Protein AF-A0A7C2NJ22-F1 (afdb_monomer_lite)

Structure (mmCIF, N/CA/C/O backbone):
data_AF-A0A7C2NJ22-F1
#
_entry.id   AF-A0A7C2NJ22-F1
#
loop_
_atom_site.group_PDB
_atom_site.id
_atom_site.type_symbol
_atom_site.label_atom_id
_atom_site.label_alt_id
_atom_site.label_comp_id
_atom_site.label_asym_id
_atom_site.label_entity_id
_atom_site.label_seq_id
_atom_site.pdbx_PDB_ins_code
_atom_site.Cartn_x
_atom_site.Cartn_y
_atom_site.Cartn_z
_atom_site.occupancy
_atom_site.B_iso_or_equiv
_atom_site.auth_seq_id
_atom_site.auth_comp_id
_atom_site.auth_asym_id
_atom_site.auth_atom_id
_atom_site.pdbx_PDB_model_num
ATOM 1 N N . MET A 1 1 ? -11.932 -1.926 10.921 1.00 77.44 1 MET A N 1
ATOM 2 C CA . MET A 1 1 ? -11.285 -3.036 10.192 1.00 77.44 1 MET A CA 1
ATOM 3 C C . MET A 1 1 ? -10.218 -2.452 9.288 1.00 77.44 1 MET A C 1
ATOM 5 O O . MET A 1 1 ? -10.552 -1.522 8.557 1.00 77.44 1 MET A O 1
ATOM 9 N N . PRO A 1 2 ? -8.964 -2.903 9.392 1.00 86.56 2 PRO A N 1
ATOM 10 C CA . PRO A 1 2 ? -7.895 -2.434 8.525 1.00 86.56 2 PRO A CA 1
ATOM 11 C C . PRO A 1 2 ? -8.019 -3.031 7.112 1.00 86.56 2 PRO A C 1
ATOM 13 O O . PRO A 1 2 ? -8.529 -4.140 6.926 1.00 86.56 2 PRO A O 1
ATOM 16 N N . TRP A 1 3 ? -7.612 -2.250 6.118 1.00 92.31 3 TRP A N 1
ATOM 17 C CA . TRP A 1 3 ? -7.641 -2.615 4.706 1.00 92.31 3 TRP A CA 1
ATOM 18 C C . TRP A 1 3 ? -6.244 -3.032 4.261 1.00 92.31 3 TRP A C 1
ATOM 20 O O . TRP A 1 3 ? -5.266 -2.404 4.655 1.00 92.31 3 TRP A O 1
ATOM 30 N N . VAL A 1 4 ? -6.162 -4.061 3.429 1.00 93.19 4 VAL A N 1
ATOM 31 C CA . VAL A 1 4 ? -4.948 -4.438 2.704 1.00 93.19 4 VAL A CA 1
ATOM 32 C C . VAL A 1 4 ? -5.192 -4.151 1.238 1.00 93.19 4 VAL A C 1
ATOM 34 O O . VAL A 1 4 ? -6.218 -4.555 0.693 1.00 93.19 4 VAL A O 1
ATOM 37 N N . VAL A 1 5 ? -4.271 -3.428 0.618 1.00 92.06 5 VAL A N 1
ATOM 38 C CA . VAL A 1 5 ? -4.360 -3.033 -0.784 1.00 92.06 5 VAL A CA 1
ATOM 39 C C . VAL A 1 5 ? -3.131 -3.555 -1.502 1.00 92.06 5 VAL A C 1
ATOM 41 O O . VAL A 1 5 ? -2.005 -3.258 -1.097 1.00 92.06 5 VAL A O 1
ATOM 44 N N . ASP A 1 6 ? -3.352 -4.288 -2.585 1.00 91.88 6 ASP A N 1
ATOM 45 C CA . ASP A 1 6 ? -2.300 -4.553 -3.554 1.00 91.88 6 ASP A CA 1
ATOM 46 C C . ASP A 1 6 ? -2.190 -3.372 -4.522 1.00 91.88 6 ASP A C 1
ATOM 48 O O . ASP A 1 6 ? -3.033 -3.140 -5.393 1.00 91.88 6 ASP A O 1
ATOM 52 N N . GLY A 1 7 ? -1.135 -2.588 -4.343 1.00 87.62 7 GLY A N 1
ATOM 53 C CA . GLY A 1 7 ? -0.881 -1.399 -5.130 1.00 87.62 7 GLY A CA 1
ATOM 54 C C . GLY A 1 7 ? -0.502 -1.689 -6.579 1.00 87.62 7 GLY A C 1
ATOM 55 O O . GLY A 1 7 ? -0.702 -0.812 -7.419 1.00 87.62 7 GLY A O 1
ATOM 56 N N . ASN A 1 8 ? 0.003 -2.881 -6.906 1.00 83.88 8 ASN A N 1
ATOM 57 C CA . ASN A 1 8 ? 0.320 -3.235 -8.291 1.00 83.88 8 ASN A CA 1
ATOM 58 C C . ASN A 1 8 ? -0.959 -3.529 -9.074 1.00 83.88 8 ASN A C 1
ATOM 60 O O . ASN A 1 8 ? -1.130 -3.020 -10.182 1.00 83.88 8 ASN A O 1
ATOM 64 N N . ASN A 1 9 ? -1.890 -4.257 -8.457 1.00 80.94 9 ASN A N 1
ATOM 65 C CA . ASN A 1 9 ? -3.170 -4.615 -9.059 1.00 80.94 9 ASN A CA 1
ATOM 66 C C . ASN A 1 9 ? -4.102 -3.408 -9.248 1.00 80.94 9 ASN A C 1
ATOM 68 O O . ASN A 1 9 ? -4.730 -3.253 -10.297 1.00 80.94 9 ASN A O 1
ATOM 72 N N . VAL A 1 10 ? -4.133 -2.479 -8.287 1.00 75.75 10 VAL A N 1
ATOM 73 C CA . VAL A 1 10 ? -4.942 -1.249 -8.398 1.00 75.75 10 VAL A CA 1
ATOM 74 C C . VAL A 1 10 ? -4.386 -0.272 -9.451 1.00 75.75 10 VAL A C 1
ATOM 76 O O . VAL A 1 10 ? -5.141 0.516 -10.016 1.00 75.75 10 VAL A O 1
ATOM 79 N N . ALA A 1 11 ? -3.080 -0.317 -9.739 1.00 64.88 11 ALA A N 1
ATOM 80 C CA . ALA A 1 11 ? -2.395 0.639 -10.618 1.00 64.88 11 ALA A CA 1
ATOM 81 C C . ALA A 1 11 ? -2.111 0.136 -12.043 1.00 64.88 11 ALA A C 1
ATOM 83 O O . ALA A 1 11 ? -1.454 0.853 -12.802 1.00 64.88 11 ALA A O 1
ATOM 84 N N . GLY A 1 12 ? -2.463 -1.110 -12.380 1.00 66.00 12 GLY A N 1
ATOM 85 C CA . GLY A 1 12 ? -1.945 -1.763 -13.591 1.00 66.00 12 GLY A CA 1
ATOM 86 C C . GLY A 1 12 ? -0.407 -1.840 -13.616 1.00 66.00 12 GLY A C 1
ATOM 87 O O . GLY A 1 12 ? 0.211 -1.705 -14.669 1.00 66.00 12 GLY A O 1
ATOM 88 N N . GLY A 1 13 ? 0.227 -1.958 -12.444 1.00 62.69 13 GLY A N 1
ATOM 89 C CA . GLY A 1 13 ? 1.668 -2.169 -12.256 1.00 62.69 13 GLY A CA 1
ATOM 90 C C . GLY A 1 13 ? 2.593 -0.954 -12.438 1.00 62.69 13 GLY A C 1
ATOM 91 O O . GLY A 1 13 ? 3.698 -0.959 -11.896 1.00 62.69 13 GLY A O 1
ATOM 92 N N . THR A 1 14 ? 2.180 0.106 -13.142 1.00 66.62 14 THR A N 1
ATOM 93 C CA . THR A 1 14 ? 3.101 1.193 -13.557 1.00 66.62 14 THR A CA 1
ATOM 94 C C . THR A 1 14 ? 2.943 2.514 -12.796 1.00 66.62 14 THR A C 1
ATOM 96 O O . THR A 1 14 ? 3.849 3.345 -12.820 1.00 66.62 14 THR A O 1
ATOM 99 N N . ALA A 1 15 ? 1.848 2.713 -12.057 1.00 82.50 15 ALA A N 1
ATOM 100 C CA . ALA A 1 15 ? 1.510 4.007 -11.452 1.00 82.50 15 ALA A CA 1
ATOM 101 C C . ALA A 1 15 ? 1.598 4.032 -9.910 1.00 82.50 15 ALA A C 1
ATOM 103 O O . ALA A 1 15 ? 0.730 4.591 -9.240 1.00 82.50 15 ALA A O 1
ATOM 104 N N . ARG A 1 16 ? 2.658 3.452 -9.324 1.00 88.44 16 ARG A N 1
ATOM 105 C CA . ARG A 1 16 ? 2.803 3.278 -7.858 1.00 88.44 16 ARG A CA 1
ATOM 106 C C . ARG A 1 16 ? 2.604 4.563 -7.055 1.00 88.44 16 ARG A C 1
ATOM 108 O O . ARG A 1 16 ? 1.862 4.575 -6.080 1.00 88.44 16 ARG A O 1
ATOM 115 N N . GLU A 1 17 ? 3.213 5.664 -7.486 1.00 88.94 17 GLU A N 1
ATOM 116 C CA . GLU A 1 17 ? 3.100 6.947 -6.782 1.00 88.94 17 GLU A CA 1
ATOM 117 C C . GLU A 1 17 ? 1.687 7.547 -6.882 1.00 88.94 17 GLU A C 1
ATOM 119 O O . GLU A 1 17 ? 1.178 8.106 -5.910 1.00 88.94 17 GLU A O 1
ATOM 124 N N . ALA A 1 18 ? 1.010 7.390 -8.024 1.00 89.00 18 ALA A N 1
ATOM 125 C CA . ALA A 1 18 ? -0.380 7.821 -8.162 1.00 89.00 18 ALA A CA 1
ATOM 126 C C . ALA A 1 18 ? -1.301 7.010 -7.237 1.00 89.00 18 ALA A C 1
ATOM 128 O O . ALA A 1 18 ? -2.120 7.589 -6.522 1.00 89.00 18 ALA A O 1
ATOM 129 N N . THR A 1 19 ? -1.105 5.691 -7.172 1.00 90.44 19 THR A N 1
ATOM 130 C CA . THR A 1 19 ? -1.838 4.803 -6.259 1.00 90.44 19 THR A CA 1
ATOM 131 C C . THR A 1 19 ? -1.565 5.139 -4.801 1.00 90.44 19 THR A C 1
ATOM 133 O O . THR A 1 19 ? -2.506 5.259 -4.021 1.00 90.44 19 THR A O 1
ATOM 136 N N . ARG A 1 20 ? -0.304 5.390 -4.431 1.00 92.12 20 ARG A N 1
ATOM 137 C CA . ARG A 1 20 ? 0.077 5.839 -3.085 1.00 92.12 20 ARG A CA 1
ATOM 138 C C . ARG A 1 20 ? -0.683 7.104 -2.689 1.00 92.12 20 ARG A C 1
ATOM 140 O O . ARG A 1 20 ? -1.306 7.130 -1.630 1.00 92.12 20 ARG A O 1
ATOM 147 N N . ARG A 1 21 ? -0.710 8.129 -3.548 1.00 92.62 21 ARG A N 1
ATOM 148 C CA . ARG A 1 21 ? -1.464 9.371 -3.289 1.00 92.62 21 ARG A CA 1
ATOM 149 C C . ARG A 1 21 ? -2.966 9.134 -3.173 1.00 92.62 21 ARG A C 1
ATOM 151 O O . ARG A 1 21 ? -3.591 9.679 -2.266 1.00 92.62 21 ARG A O 1
ATOM 158 N N . ALA A 1 22 ? -3.540 8.325 -4.062 1.00 91.44 22 ALA A N 1
ATOM 159 C CA . ALA A 1 22 ? -4.965 8.012 -4.041 1.00 91.44 22 ALA A CA 1
ATOM 160 C C . ALA A 1 22 ? -5.365 7.282 -2.749 1.00 91.44 22 ALA A C 1
ATOM 162 O O . ALA A 1 22 ? -6.346 7.658 -2.108 1.00 91.44 22 ALA A O 1
ATOM 163 N N . VAL A 1 23 ? -4.571 6.296 -2.322 1.00 92.88 23 VAL A N 1
ATOM 164 C CA . VAL A 1 23 ? -4.790 5.553 -1.074 1.00 92.88 23 VAL A CA 1
ATOM 165 C C . VAL A 1 23 ? -4.642 6.460 0.145 1.00 92.88 23 VAL A C 1
ATOM 167 O O . VAL A 1 23 ?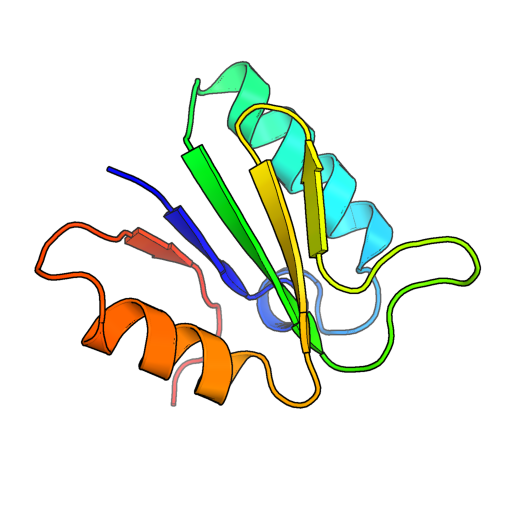 -5.479 6.394 1.041 1.00 92.88 23 VAL A O 1
ATOM 170 N N . LEU A 1 24 ? -3.643 7.349 0.173 1.00 94.38 24 LEU A N 1
ATOM 171 C CA . LEU A 1 24 ? -3.486 8.335 1.249 1.00 94.38 24 LEU A CA 1
ATOM 172 C C . LEU A 1 24 ? -4.703 9.262 1.355 1.00 94.38 24 LEU A C 1
ATOM 174 O O . LEU 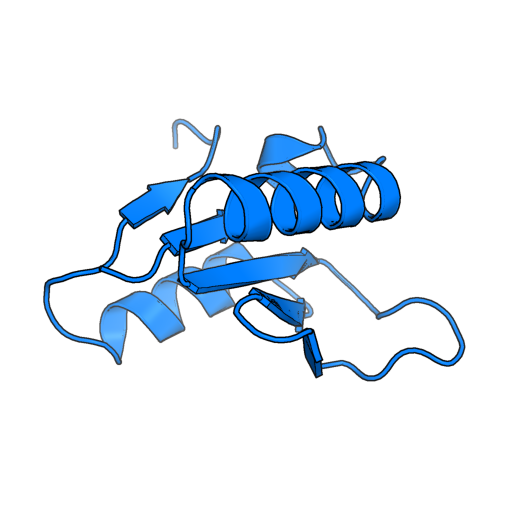A 1 24 ? -5.245 9.449 2.445 1.00 94.38 24 LEU A O 1
ATOM 178 N N . ALA A 1 25 ? -5.163 9.807 0.226 1.00 93.25 25 ALA A N 1
ATOM 179 C CA . ALA A 1 25 ? -6.333 10.678 0.186 1.00 93.25 25 ALA A CA 1
ATOM 180 C C . ALA A 1 25 ? -7.604 9.945 0.646 1.00 93.25 25 ALA A C 1
ATOM 182 O O . ALA A 1 25 ? -8.373 10.482 1.447 1.00 93.25 25 ALA A O 1
ATOM 183 N N . LEU A 1 26 ? -7.799 8.705 0.185 1.00 91.31 26 LEU A N 1
ATOM 184 C CA . LEU A 1 26 ? -8.933 7.866 0.568 1.00 91.31 26 LEU A CA 1
ATOM 185 C C . LEU A 1 26 ? -8.900 7.522 2.061 1.00 91.31 26 LEU A C 1
ATOM 187 O O . LEU A 1 26 ? -9.902 7.698 2.752 1.00 91.31 26 LEU A O 1
ATOM 191 N N . ALA A 1 27 ? -7.751 7.079 2.576 1.00 93.94 27 ALA A N 1
ATOM 192 C CA . ALA A 1 27 ? -7.582 6.722 3.980 1.00 93.94 27 ALA A CA 1
ATOM 193 C C . ALA A 1 27 ? -7.847 7.913 4.905 1.00 93.94 27 ALA A C 1
ATOM 195 O O . ALA A 1 27 ? -8.506 7.759 5.933 1.00 93.94 27 ALA A O 1
ATOM 196 N N . HIS A 1 28 ? -7.394 9.105 4.514 1.00 93.38 28 HIS A N 1
ATOM 197 C CA . HIS A 1 28 ? -7.674 10.334 5.244 1.00 93.38 28 HIS A CA 1
ATOM 198 C C . HIS A 1 28 ? -9.169 10.686 5.224 1.00 93.38 28 HIS A C 1
ATOM 200 O O . HIS A 1 28 ? -9.758 10.913 6.282 1.00 93.38 28 HIS A O 1
ATOM 206 N N . ARG A 1 29 ? -9.802 10.699 4.041 1.00 94.25 29 ARG A N 1
ATOM 207 C CA . ARG A 1 29 ? -11.213 11.097 3.881 1.00 94.25 29 ARG A CA 1
ATOM 208 C C . ARG A 1 29 ? -12.167 10.159 4.616 1.00 94.25 29 ARG A C 1
ATOM 210 O O . ARG A 1 29 ? -13.078 10.617 5.298 1.00 94.25 29 ARG A O 1
ATOM 217 N N . GLU A 1 30 ? -11.930 8.859 4.494 1.00 93.12 30 GLU A N 1
ATOM 218 C CA . GLU A 1 30 ? -12.803 7.807 5.022 1.00 93.12 30 GLU A CA 1
ATOM 219 C C . GLU A 1 30 ? -12.358 7.311 6.414 1.00 93.12 30 GLU A C 1
ATOM 221 O O . GLU A 1 30 ? -12.961 6.397 6.976 1.00 93.12 30 GLU A O 1
ATOM 226 N N . LYS A 1 31 ? -11.298 7.905 6.988 1.00 91.50 31 LYS A N 1
ATOM 227 C CA . LYS A 1 31 ? -10.701 7.534 8.288 1.00 91.50 31 LYS A CA 1
ATOM 228 C C . LYS A 1 31 ? -10.365 6.038 8.384 1.00 91.50 31 LYS A C 1
ATOM 230 O O . LYS A 1 31 ? -10.624 5.381 9.396 1.00 91.50 31 LYS A O 1
ATOM 235 N N . LEU A 1 32 ? -9.785 5.493 7.316 1.00 91.31 32 LEU A N 1
ATOM 236 C CA . LEU A 1 32 ? -9.426 4.079 7.204 1.00 91.31 32 LEU A CA 1
ATOM 237 C C . LEU A 1 32 ? -7.979 3.842 7.633 1.00 91.31 32 LEU A C 1
ATOM 239 O O . LEU A 1 32 ? -7.097 4.649 7.355 1.00 91.31 32 LEU A O 1
ATOM 243 N N . LYS A 1 33 ? -7.734 2.685 8.253 1.00 93.81 33 LYS A N 1
ATOM 244 C CA . LYS A 1 33 ? -6.380 2.140 8.410 1.00 93.81 33 LYS A CA 1
ATOM 245 C C . LYS A 1 33 ? -6.069 1.260 7.207 1.00 93.81 33 LYS A C 1
ATOM 247 O O . LYS A 1 33 ? -6.852 0.347 6.940 1.00 93.81 33 LYS A O 1
ATOM 252 N N . VAL A 1 34 ? -4.967 1.519 6.512 1.00 94.75 34 VAL A N 1
ATOM 253 C CA . VAL A 1 34 ? -4.607 0.827 5.267 1.00 94.75 34 VAL A CA 1
ATOM 254 C C . VAL A 1 34 ? -3.166 0.330 5.323 1.00 94.75 34 VAL A C 1
ATOM 256 O O . VAL A 1 34 ? -2.282 1.063 5.749 1.00 94.75 34 VAL A O 1
ATOM 259 N N . VAL A 1 35 ? -2.932 -0.892 4.851 1.00 95.38 35 VAL A N 1
ATOM 260 C CA . VAL A 1 35 ? -1.607 -1.423 4.524 1.00 95.38 35 VAL A CA 1
ATOM 261 C C . VAL A 1 35 ? -1.549 -1.608 3.010 1.00 95.38 35 VAL A C 1
ATOM 263 O O . VAL A 1 35 ? -2.317 -2.385 2.445 1.00 95.38 35 VAL A O 1
ATOM 266 N N . LEU A 1 36 ? -0.679 -0.855 2.351 1.00 94.88 36 LEU A N 1
ATOM 267 C CA . LEU A 1 36 ? -0.496 -0.835 0.905 1.00 94.88 36 LEU A CA 1
ATOM 268 C C . LEU A 1 36 ? 0.801 -1.561 0.545 1.00 94.88 36 LEU A C 1
ATOM 270 O O . LEU A 1 36 ? 1.861 -1.202 1.053 1.00 94.88 36 LEU A O 1
ATOM 274 N N . PHE A 1 37 ? 0.724 -2.543 -0.347 1.00 94.81 37 PHE A N 1
ATOM 275 C CA . PHE A 1 37 ? 1.884 -3.293 -0.828 1.00 94.81 37 PHE A CA 1
ATOM 276 C C . PHE A 1 37 ? 2.239 -2.916 -2.267 1.00 94.81 37 PHE A C 1
ATOM 278 O O . PHE A 1 37 ? 1.353 -2.728 -3.096 1.00 94.81 37 PHE A O 1
ATOM 285 N N . PHE A 1 38 ? 3.534 -2.838 -2.563 1.00 93.50 38 PHE A N 1
ATOM 286 C CA . PHE A 1 38 ? 4.077 -2.710 -3.913 1.00 93.50 38 PHE A CA 1
ATOM 287 C C . PHE A 1 38 ? 5.193 -3.728 -4.140 1.00 93.50 38 PHE A C 1
ATOM 289 O O . PHE A 1 38 ? 5.990 -3.987 -3.236 1.00 93.50 38 PHE A O 1
ATOM 296 N N . ASP A 1 39 ? 5.294 -4.235 -5.366 1.00 91.38 39 ASP A N 1
ATOM 297 C CA . ASP A 1 39 ? 6.375 -5.132 -5.772 1.00 91.38 39 ASP A CA 1
ATOM 298 C C . ASP A 1 39 ? 7.693 -4.400 -6.005 1.00 91.38 39 ASP A C 1
ATOM 300 O O . ASP A 1 39 ? 7.744 -3.276 -6.499 1.00 91.38 39 ASP A O 1
ATOM 304 N N . GLY A 1 40 ? 8.800 -5.083 -5.766 1.00 91.38 40 GLY A N 1
ATOM 305 C CA . GLY A 1 40 ? 10.143 -4.589 -6.024 1.00 91.38 40 GLY A CA 1
ATOM 306 C C . GLY A 1 40 ? 10.629 -3.537 -5.027 1.00 91.38 40 GLY A C 1
ATOM 307 O O . GLY A 1 40 ? 10.061 -3.314 -3.961 1.00 91.38 40 GLY A O 1
ATOM 308 N N . ALA A 1 41 ? 11.756 -2.920 -5.379 1.00 91.88 41 ALA A N 1
ATOM 309 C CA . ALA A 1 41 ? 12.452 -1.989 -4.503 1.00 91.88 41 ALA A CA 1
ATOM 310 C C . ALA A 1 41 ? 11.669 -0.674 -4.301 1.00 91.88 41 ALA A C 1
ATOM 312 O O . ALA A 1 41 ? 10.970 -0.224 -5.219 1.00 91.88 41 ALA A O 1
ATOM 313 N N . PRO A 1 42 ? 11.812 -0.032 -3.125 1.00 92.19 42 PRO A N 1
ATOM 314 C CA . PRO A 1 42 ? 11.299 1.313 -2.909 1.00 92.19 42 PRO A CA 1
ATOM 315 C C . PRO A 1 42 ? 11.992 2.332 -3.833 1.00 92.19 42 PRO A C 1
ATOM 317 O O . PRO A 1 42 ? 13.114 2.092 -4.294 1.00 92.19 42 PRO A O 1
ATOM 320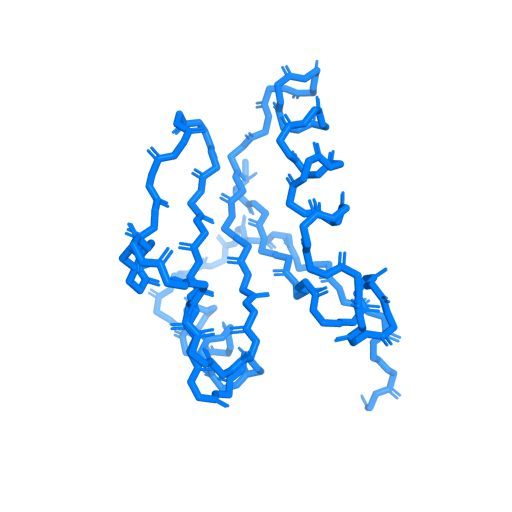 N N . PRO A 1 43 ? 11.366 3.496 -4.083 1.00 89.44 43 PRO A N 1
ATOM 321 C CA . PRO A 1 43 ? 12.033 4.617 -4.736 1.00 89.44 43 PRO A CA 1
ATOM 322 C C . PRO A 1 43 ? 13.314 5.045 -3.992 1.00 89.44 43 PRO A C 1
ATOM 324 O O . PRO A 1 43 ? 13.415 4.865 -2.774 1.00 89.44 43 PRO A O 1
ATOM 327 N N . PRO A 1 44 ? 14.297 5.651 -4.683 1.00 91.19 44 PRO A N 1
ATOM 328 C CA . PRO A 1 44 ? 15.501 6.164 -4.037 1.00 91.19 44 PRO A CA 1
ATOM 329 C C . PRO A 1 44 ? 15.178 7.124 -2.886 1.00 91.19 44 PRO A C 1
ATOM 331 O O . PRO A 1 44 ? 14.391 8.054 -3.042 1.00 91.19 44 PRO A O 1
ATOM 334 N N . GLY A 1 45 ? 15.807 6.905 -1.730 1.00 91.06 45 GLY A N 1
ATOM 335 C CA . GLY A 1 45 ? 15.574 7.707 -0.524 1.00 91.06 45 GLY A CA 1
ATOM 336 C C . GLY A 1 45 ? 14.327 7.316 0.277 1.00 91.06 45 GLY A C 1
ATOM 337 O O . GLY A 1 45 ? 14.077 7.911 1.323 1.00 91.06 45 GLY A O 1
ATOM 338 N N . THR A 1 46 ? 13.571 6.308 -0.162 1.00 92.06 46 THR A N 1
ATOM 339 C CA . THR A 1 46 ? 12.405 5.781 0.553 1.00 92.06 46 THR A CA 1
ATOM 340 C C . THR A 1 46 ? 12.763 4.463 1.256 1.00 92.06 46 THR A C 1
ATOM 342 O O . THR A 1 46 ? 13.395 3.596 0.647 1.00 92.06 46 THR A O 1
ATOM 345 N N . PRO A 1 47 ? 12.396 4.274 2.538 1.00 94.44 47 PRO A N 1
ATOM 346 C CA . PRO A 1 47 ? 12.586 2.993 3.213 1.00 94.44 47 PRO A CA 1
ATOM 347 C C . PRO A 1 47 ? 11.670 1.910 2.626 1.00 94.44 47 PRO A C 1
ATOM 349 O O . PRO A 1 47 ? 10.648 2.200 2.012 1.00 94.44 47 PRO A O 1
ATOM 352 N N . ALA A 1 48 ? 11.994 0.639 2.878 1.00 94.62 48 ALA A N 1
ATOM 353 C CA . ALA A 1 48 ? 11.141 -0.481 2.465 1.00 94.62 48 ALA A CA 1
ATOM 354 C C . ALA A 1 48 ? 9.755 -0.467 3.142 1.00 94.62 48 ALA A C 1
ATOM 356 O O . ALA A 1 48 ? 8.802 -1.016 2.594 1.00 94.62 48 ALA A O 1
ATOM 357 N N . VAL A 1 49 ? 9.638 0.165 4.316 1.00 96.50 49 VAL A N 1
ATOM 358 C CA . VAL A 1 49 ? 8.369 0.375 5.021 1.00 96.50 49 VAL A CA 1
ATOM 359 C C . VAL A 1 49 ? 8.231 1.847 5.403 1.00 96.50 49 VAL A C 1
ATOM 361 O O . VAL A 1 49 ? 9.071 2.384 6.126 1.00 96.50 49 VAL A O 1
ATOM 364 N N . GLU A 1 50 ? 7.160 2.490 4.947 1.00 95.94 50 GLU A N 1
ATOM 365 C CA . GLU A 1 50 ? 6.776 3.853 5.322 1.00 95.94 50 GLU A CA 1
ATOM 366 C C . GLU A 1 50 ? 5.539 3.825 6.230 1.00 95.94 50 GLU A C 1
ATOM 368 O O . GLU A 1 50 ? 4.580 3.105 5.957 1.00 95.94 50 GLU A O 1
ATOM 373 N N . HIS A 1 51 ? 5.517 4.670 7.262 1.00 95.56 51 HIS A N 1
ATOM 374 C CA . HIS A 1 51 ? 4.337 4.890 8.102 1.00 95.56 51 HIS A CA 1
ATOM 375 C C . HIS A 1 51 ? 3.848 6.330 7.925 1.00 95.56 51 HIS A C 1
ATOM 377 O O . HIS A 1 51 ? 4.479 7.278 8.390 1.00 95.56 51 HIS A O 1
ATOM 383 N N . LEU A 1 52 ? 2.718 6.494 7.243 1.00 92.88 52 LEU A N 1
ATOM 384 C CA . LEU A 1 52 ? 2.139 7.772 6.826 1.00 92.88 52 LEU A CA 1
ATOM 385 C C . LEU A 1 52 ? 0.784 7.975 7.519 1.00 92.88 52 LEU A C 1
ATOM 387 O O . LEU A 1 52 ? -0.283 7.994 6.902 1.00 92.88 52 LEU A O 1
ATOM 391 N N . GLY A 1 53 ? 0.825 8.077 8.849 1.00 92.38 53 GLY A N 1
ATOM 392 C CA . GLY A 1 53 ? -0.370 8.194 9.683 1.00 92.38 53 GLY A CA 1
ATOM 393 C C . GLY A 1 53 ? -1.165 6.888 9.723 1.00 92.38 53 GLY A C 1
ATOM 394 O O . GLY A 1 53 ? -0.726 5.913 10.324 1.00 92.38 53 GLY A O 1
ATOM 395 N N . ALA A 1 54 ? -2.352 6.874 9.110 1.00 93.31 54 ALA A N 1
ATOM 396 C CA . ALA A 1 54 ? -3.209 5.685 9.056 1.00 93.31 54 ALA A CA 1
ATOM 397 C C . ALA A 1 54 ? -2.855 4.723 7.906 1.00 93.31 54 ALA A C 1
ATOM 399 O O . ALA A 1 54 ? -3.474 3.663 7.794 1.00 93.31 54 ALA A O 1
ATOM 400 N N . VAL A 1 55 ? -1.886 5.089 7.061 1.00 96.00 55 VAL A N 1
ATOM 401 C CA . VAL A 1 55 ? -1.422 4.275 5.935 1.00 96.00 55 VAL A CA 1
ATOM 402 C C . VAL A 1 55 ? -0.013 3.770 6.203 1.00 96.00 55 VAL A C 1
ATOM 404 O O . VAL A 1 55 ? 0.890 4.554 6.480 1.00 96.00 55 VAL A O 1
ATOM 407 N N . GLU A 1 56 ? 0.177 2.467 6.076 1.00 96.19 56 GLU A N 1
ATOM 408 C CA . GLU A 1 56 ? 1.484 1.824 6.012 1.00 96.19 56 GLU A CA 1
ATOM 409 C C . GLU A 1 56 ? 1.762 1.418 4.561 1.00 96.19 56 GLU A C 1
ATOM 411 O O . GLU A 1 56 ? 0.908 0.797 3.931 1.00 96.19 56 GLU A O 1
ATOM 416 N N . VAL A 1 57 ? 2.925 1.773 4.016 1.00 95.69 57 VAL A N 1
ATOM 417 C CA . VAL A 1 57 ? 3.339 1.388 2.656 1.00 95.69 57 VAL A CA 1
ATOM 418 C C . VAL A 1 57 ? 4.514 0.428 2.757 1.00 95.69 57 VAL A C 1
ATOM 420 O O . VAL A 1 57 ? 5.495 0.736 3.430 1.00 95.69 57 VAL A O 1
ATOM 423 N N . ARG A 1 58 ? 4.428 -0.725 2.091 1.00 96.00 58 ARG A N 1
ATOM 424 C CA . ARG A 1 58 ? 5.461 -1.765 2.083 1.00 96.00 58 ARG A CA 1
ATOM 425 C C . ARG A 1 58 ? 5.906 -2.067 0.658 1.00 96.00 58 ARG A C 1
ATOM 427 O O . ARG A 1 58 ? 5.090 -2.451 -0.176 1.00 96.00 58 ARG A O 1
ATOM 434 N N . TYR A 1 59 ? 7.203 -1.952 0.410 1.00 94.56 59 TYR A N 1
ATOM 435 C CA . TYR A 1 59 ? 7.849 -2.384 -0.826 1.00 94.56 59 TYR A CA 1
ATOM 436 C C . TYR A 1 59 ? 8.501 -3.744 -0.580 1.00 94.56 59 TYR A C 1
ATOM 438 O O . TYR A 1 59 ? 9.342 -3.884 0.311 1.00 94.56 59 TYR A O 1
ATOM 446 N N . VAL A 1 60 ? 8.074 -4.761 -1.322 1.00 94.62 60 VAL A N 1
ATOM 447 C CA . VAL A 1 60 ? 8.444 -6.165 -1.095 1.00 94.62 60 VAL A CA 1
ATOM 448 C C . VAL A 1 60 ? 8.785 -6.853 -2.415 1.00 94.62 60 VAL A C 1
ATOM 450 O O . VAL A 1 60 ? 8.299 -6.427 -3.452 1.00 94.62 60 VAL A O 1
ATOM 453 N N . PRO A 1 61 ? 9.578 -7.940 -2.427 1.00 92.62 61 PRO A N 1
ATOM 454 C CA . PRO A 1 61 ? 9.860 -8.662 -3.669 1.00 92.62 61 PRO A CA 1
ATOM 455 C C . PRO A 1 61 ? 8.602 -9.194 -4.372 1.00 92.62 61 PRO A C 1
ATOM 457 O O . PRO A 1 61 ? 8.542 -9.145 -5.597 1.00 92.62 61 PRO A O 1
ATOM 460 N N . HIS A 1 62 ? 7.626 -9.676 -3.587 1.00 91.06 62 HIS A N 1
ATOM 461 C CA . HIS A 1 62 ? 6.352 -10.231 -4.055 1.00 91.06 62 HIS A CA 1
ATOM 462 C C . HIS A 1 62 ? 5.207 -9.819 -3.112 1.00 91.06 62 HIS A C 1
ATOM 464 O O . HIS A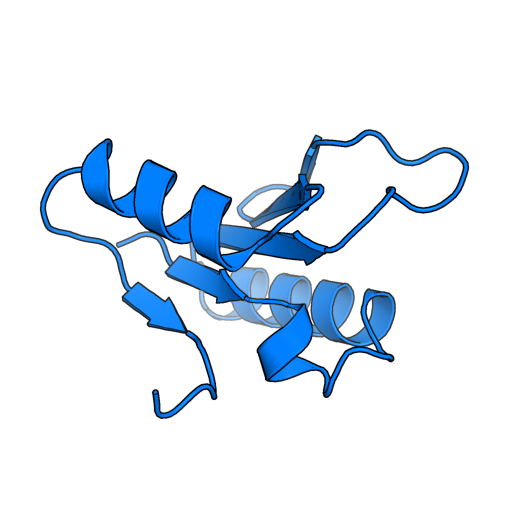 1 62 ? 5.148 -10.276 -1.964 1.00 91.06 62 HIS A O 1
ATOM 470 N N . ALA A 1 63 ? 4.314 -8.956 -3.587 1.00 91.56 63 ALA A N 1
ATOM 471 C CA . ALA A 1 63 ? 3.194 -8.382 -2.854 1.00 91.56 63 ALA A CA 1
ATOM 472 C C . ALA A 1 63 ? 2.182 -9.457 -2.458 1.00 91.56 63 ALA A C 1
ATOM 474 O O . ALA A 1 63 ? 1.809 -9.512 -1.288 1.00 91.56 63 ALA A O 1
ATOM 475 N N . ASP A 1 64 ? 1.831 -10.364 -3.371 1.00 89.62 64 ASP A N 1
ATOM 476 C CA . ASP A 1 64 ? 0.866 -11.442 -3.118 1.00 89.62 64 ASP A CA 1
ATOM 477 C C . ASP A 1 64 ? 1.276 -12.304 -1.924 1.00 89.62 64 ASP A C 1
ATOM 479 O O . ASP A 1 64 ? 0.527 -12.469 -0.961 1.00 89.62 64 ASP A O 1
ATOM 483 N N . SER A 1 65 ? 2.518 -12.793 -1.934 1.00 91.38 65 SER A N 1
ATOM 484 C CA . SER A 1 65 ? 3.071 -13.606 -0.849 1.00 91.38 65 SER A CA 1
ATOM 485 C C . SER A 1 65 ? 3.085 -12.852 0.482 1.00 91.38 65 SER A C 1
ATOM 487 O O . SER A 1 65 ? 2.775 -13.427 1.526 1.00 91.38 65 SER A O 1
ATOM 489 N N . ALA A 1 66 ? 3.417 -11.558 0.464 1.00 92.12 66 ALA A N 1
ATOM 490 C CA . ALA A 1 66 ? 3.444 -10.730 1.666 1.00 92.12 66 ALA A CA 1
ATOM 491 C C . ALA A 1 66 ? 2.035 -10.445 2.214 1.00 92.12 66 ALA A C 1
ATOM 493 O O . ALA A 1 66 ? 1.830 -10.469 3.430 1.00 92.12 66 ALA A O 1
ATOM 494 N N . ILE A 1 67 ? 1.062 -10.220 1.329 1.00 91.19 67 ILE A N 1
ATOM 495 C CA . ILE A 1 67 ? -0.352 -10.046 1.663 1.00 91.19 67 ILE A CA 1
ATOM 496 C C . ILE A 1 67 ? -0.902 -11.333 2.274 1.00 91.19 67 ILE A C 1
ATOM 498 O O . ILE A 1 67 ? -1.485 -11.289 3.355 1.00 91.19 67 ILE A O 1
ATOM 502 N N . LEU A 1 68 ? -0.684 -12.483 1.634 1.00 89.94 68 LEU A N 1
ATOM 503 C CA . LEU A 1 68 ? -1.138 -13.776 2.143 1.00 89.94 68 LEU A CA 1
ATOM 504 C C . LEU A 1 68 ? -0.524 -14.083 3.512 1.00 89.94 68 LEU A C 1
ATOM 506 O O . LEU A 1 68 ? -1.250 -14.464 4.429 1.00 89.94 68 LEU A O 1
ATOM 510 N N . ALA A 1 69 ? 0.778 -13.841 3.689 1.00 90.38 69 ALA A N 1
ATOM 511 C CA . ALA A 1 69 ? 1.436 -13.995 4.984 1.00 90.38 69 ALA A CA 1
ATOM 512 C C . ALA A 1 69 ? 0.829 -13.066 6.053 1.00 90.38 69 ALA A C 1
ATOM 514 O O . ALA A 1 69 ? 0.562 -13.508 7.172 1.00 90.38 69 ALA A O 1
ATOM 515 N N . LEU A 1 70 ? 0.547 -11.801 5.714 1.00 88.75 70 LEU A N 1
ATOM 516 C CA . LEU A 1 70 ? -0.104 -10.852 6.624 1.00 88.75 70 LEU A CA 1
ATOM 517 C C . LEU A 1 70 ? -1.509 -11.327 7.029 1.00 88.75 70 LEU A C 1
ATOM 519 O O . LEU A 1 70 ? -1.859 -11.292 8.209 1.00 88.75 70 LEU A O 1
ATOM 523 N N . LEU A 1 71 ? -2.302 -11.789 6.061 1.00 86.56 71 LEU A N 1
ATOM 524 C CA . LEU A 1 71 ? -3.662 -12.286 6.280 1.00 86.56 71 LEU A CA 1
ATOM 525 C C . LEU A 1 71 ? -3.693 -13.593 7.084 1.00 86.56 71 LEU A C 1
ATOM 527 O O . LEU A 1 71 ? -4.660 -13.846 7.796 1.00 86.56 71 LEU A O 1
ATOM 531 N N . GLN A 1 72 ? -2.647 -14.417 6.997 1.00 85.94 72 GLN A N 1
ATOM 532 C CA . GLN A 1 72 ? -2.504 -15.630 7.806 1.00 85.94 72 GLN A CA 1
ATOM 533 C C . GLN A 1 72 ? -2.082 -15.326 9.250 1.00 85.94 72 GLN A C 1
ATOM 535 O O . GLN A 1 72 ? -2.511 -16.021 10.170 1.00 85.94 72 GLN A O 1
ATOM 540 N N . GLN A 1 73 ? -1.261 -14.291 9.467 1.00 81.00 73 GLN A N 1
ATOM 541 C CA . GLN A 1 73 ? -0.809 -13.879 10.803 1.00 81.00 73 GLN A CA 1
ATOM 542 C C . GLN A 1 73 ? -1.869 -13.086 11.578 1.00 81.00 73 GLN A C 1
ATOM 544 O O . GLN A 1 73 ? -1.978 -13.210 12.798 1.00 81.00 73 GLN A O 1
ATOM 549 N N . GLY A 1 74 ? -2.649 -12.254 10.888 1.00 64.25 74 GLY A N 1
ATOM 550 C CA . GLY A 1 74 ? -3.739 -11.494 11.484 1.00 64.25 74 GLY A CA 1
ATOM 551 C C . GLY A 1 74 ? -5.060 -12.235 11.325 1.00 64.25 74 GLY A C 1
ATOM 552 O O . GLY A 1 74 ? -5.570 -12.321 10.216 1.00 64.25 74 GLY A O 1
ATOM 553 N N . GLY A 1 75 ? -5.640 -12.731 12.423 1.00 64.56 75 GLY A N 1
ATOM 554 C CA . GLY A 1 75 ? -6.955 -13.386 12.415 1.00 64.56 75 GLY A CA 1
ATOM 555 C C . GLY A 1 75 ? -8.080 -12.574 11.735 1.00 64.56 75 GLY A C 1
ATOM 556 O O . GLY A 1 75 ? -7.909 -11.418 11.353 1.00 64.56 75 GLY A O 1
ATOM 557 N N . ARG A 1 76 ? -9.264 -13.194 11.594 1.00 64.38 76 ARG A N 1
ATOM 558 C CA . ARG A 1 76 ? -10.466 -12.649 10.913 1.00 64.38 76 ARG A CA 1
ATOM 559 C C . ARG A 1 76 ? -10.648 -11.132 11.143 1.00 64.38 76 ARG A C 1
ATOM 561 O O . ARG A 1 76 ? -10.780 -10.705 12.285 1.00 64.38 76 ARG A O 1
ATOM 568 N N . GLY A 1 77 ? -10.728 -10.326 10.073 1.00 78.56 77 GLY A N 1
ATOM 569 C CA . GLY A 1 77 ? -11.042 -8.888 10.196 1.00 78.56 77 GLY A CA 1
ATOM 570 C C . GLY A 1 77 ? -10.430 -7.928 9.169 1.00 78.56 77 GLY A C 1
ATOM 571 O O . GLY A 1 77 ? -10.643 -6.718 9.285 1.00 78.56 77 GLY A O 1
ATOM 572 N N . TRP A 1 78 ? -9.689 -8.430 8.183 1.00 82.56 78 TRP A N 1
ATOM 573 C CA . TRP A 1 78 ? -9.112 -7.622 7.108 1.00 82.56 78 TRP A CA 1
ATOM 574 C C . TRP A 1 78 ? -10.059 -7.501 5.914 1.00 82.56 78 TRP A C 1
ATOM 576 O O . TRP A 1 78 ? -10.783 -8.442 5.589 1.00 82.56 78 TRP A O 1
ATOM 586 N N . ARG A 1 79 ? -10.038 -6.344 5.246 1.00 85.69 79 ARG A N 1
ATOM 587 C CA . ARG A 1 79 ? -10.632 -6.173 3.912 1.00 85.69 79 ARG A CA 1
ATOM 588 C C . ARG A 1 79 ? -9.513 -6.129 2.881 1.00 85.69 79 ARG A C 1
ATOM 590 O O . ARG A 1 79 ? -8.674 -5.239 2.964 1.00 85.69 79 ARG A O 1
ATOM 597 N N . LEU A 1 80 ? -9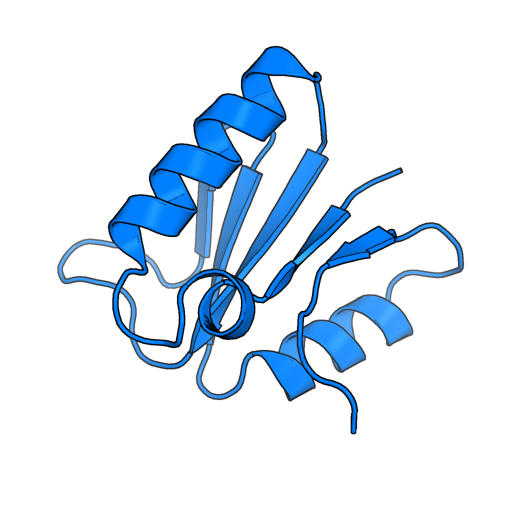.504 -7.078 1.951 1.00 83.69 80 LEU A N 1
ATOM 598 C CA . LEU A 1 80 ? -8.540 -7.127 0.854 1.00 83.69 80 LEU A CA 1
ATOM 599 C C . LEU A 1 80 ? -9.102 -6.394 -0.367 1.00 83.69 80 LEU A C 1
ATOM 601 O O . LEU A 1 80 ? -10.247 -6.620 -0.753 1.00 83.69 80 LEU A O 1
ATOM 605 N N . VAL A 1 81 ? -8.283 -5.537 -0.968 1.00 82.44 81 VAL A N 1
ATOM 606 C CA . VAL A 1 81 ? -8.534 -4.902 -2.261 1.00 82.44 81 VAL A CA 1
ATOM 607 C C . VAL A 1 81 ? -7.472 -5.392 -3.236 1.00 82.44 81 VAL A C 1
ATOM 609 O O . VAL A 1 81 ? -6.305 -5.015 -3.130 1.00 82.44 81 VAL A O 1
ATOM 612 N N . SER A 1 82 ? -7.903 -6.230 -4.172 1.00 77.31 82 SER A N 1
ATOM 613 C CA . SER A 1 82 ? -7.137 -6.684 -5.329 1.00 77.31 82 SER A CA 1
ATOM 614 C C . SER A 1 82 ? -8.082 -6.777 -6.531 1.00 77.31 82 SER A C 1
ATOM 616 O O . SER A 1 82 ? -9.290 -6.952 -6.353 1.00 77.31 82 SER A O 1
ATOM 618 N N . SER A 1 83 ? -7.548 -6.591 -7.735 1.00 68.81 83 SER A N 1
ATOM 619 C CA . SER A 1 83 ? -8.260 -6.772 -9.007 1.00 68.81 83 SER A CA 1
ATOM 620 C C . SER A 1 83 ? -7.955 -8.122 -9.664 1.00 68.81 83 SER A C 1
ATOM 622 O O . SER A 1 83 ? -8.541 -8.417 -10.705 1.00 68.81 83 SER A O 1
ATOM 624 N N . ASP A 1 84 ? -7.078 -8.932 -9.065 1.00 62.41 84 ASP A N 1
ATOM 625 C CA . ASP A 1 84 ? -6.756 -10.263 -9.567 1.00 62.41 84 ASP A CA 1
ATOM 626 C C . ASP A 1 84 ? -7.943 -11.225 -9.378 1.00 62.41 84 ASP A C 1
ATOM 628 O O . ASP A 1 84 ? -8.584 -11.246 -8.323 1.00 62.41 84 ASP A O 1
ATOM 632 N N . GLN A 1 85 ? -8.261 -11.986 -10.427 1.00 47.78 85 GLN A N 1
ATOM 633 C CA . GLN A 1 85 ? -9.352 -12.973 -10.471 1.00 47.78 85 GLN A CA 1
ATOM 634 C C . GLN A 1 85 ? -8.810 -14.400 -10.646 1.00 47.78 85 GLN A C 1
ATOM 636 O O . GLN A 1 85 ? -9.388 -15.187 -11.397 1.00 47.78 85 GLN A O 1
ATOM 641 N N . ALA A 1 86 ? -7.683 -14.713 -10.004 1.00 40.72 86 ALA A N 1
ATOM 642 C CA . ALA A 1 86 ? -7.121 -16.062 -10.001 1.00 40.72 86 ALA A CA 1
ATOM 643 C C . ALA A 1 86 ? -8.025 -17.078 -9.278 1.00 40.72 86 ALA A C 1
ATOM 645 O O . ALA A 1 86 ? -8.526 -16.766 -8.170 1.00 40.72 86 ALA A O 1
#

Sequence (86 aa):
MPWVVDGNNVAGGTAREATRRAVLALAHREKLKVVLFFDGAPPPGTPAVEHLGAVEVRYVPHADSAILALLQ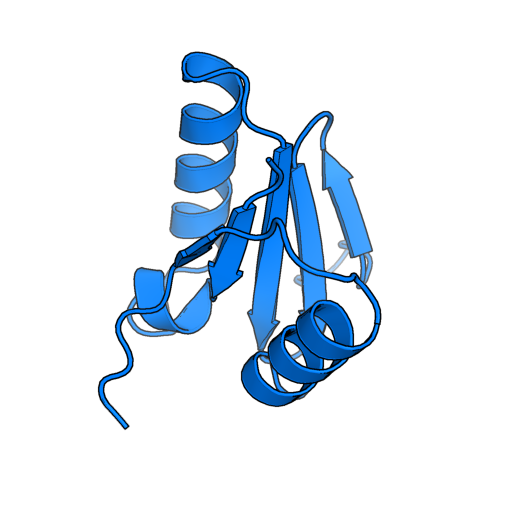QGGRGWRLVSSDQA

Secondary structure (DSSP, 8-state):
--EEEEHHHHTTTT-HHHHHHHHHHHHHHHT--EEEEEESPPPTT--SEEEETTEEEEEES-HHHHHHHHHHHS-S--EEE-----

Foldseek 3Di:
DAEEEEQCQVPVNPPNVVSVVVVLVCCVVVVHQYEYEHADDDDPPDDQWDDDDSYIYHYYNDSVVVVVVVDVVDPPDYHYDGPDPD

Organism: NCBI:txid1312852

pLDDT: mean 86.72, std 11.18, range [40.72, 96.5]

Radius of gyration: 12.07 Å; chains: 1; bounding box: 28×27×26 Å